Protein AF-A0A358EDS1-F1 (afdb_monomer_lite)

Structure (mmCIF, N/CA/C/O backbone):
data_AF-A0A358EDS1-F1
#
_entry.id   AF-A0A358EDS1-F1
#
loop_
_atom_site.group_PDB
_atom_site.id
_atom_site.type_symbol
_atom_site.label_atom_id
_atom_site.label_alt_id
_atom_site.label_comp_id
_atom_site.label_asym_id
_atom_site.label_entity_id
_atom_site.label_seq_id
_atom_site.pdbx_PDB_ins_code
_atom_site.Cartn_x
_atom_site.Cartn_y
_atom_site.Cartn_z
_atom_site.occupancy
_atom_site.B_iso_or_equiv
_atom_site.auth_seq_id
_atom_site.auth_comp_id
_atom_site.auth_asym_id
_atom_site.auth_atom_id
_atom_site.pdbx_PDB_model_num
ATOM 1 N N . MET A 1 1 ? 3.650 -27.105 -32.150 1.00 52.62 1 MET A N 1
ATOM 2 C CA . MET A 1 1 ? 4.522 -27.141 -30.958 1.00 52.62 1 MET A CA 1
ATOM 3 C C . MET A 1 1 ? 3.977 -26.145 -29.954 1.00 52.62 1 MET A C 1
ATOM 5 O O . MET A 1 1 ? 3.828 -24.983 -30.309 1.00 52.62 1 MET A O 1
ATOM 9 N N . ASP A 1 2 ? 3.597 -26.604 -28.764 1.00 76.75 2 ASP A N 1
ATOM 10 C CA . ASP A 1 2 ? 3.087 -25.738 -27.698 1.00 76.75 2 ASP A CA 1
ATOM 11 C C . ASP A 1 2 ? 4.274 -25.042 -27.008 1.00 76.75 2 ASP A C 1
ATOM 13 O O . ASP A 1 2 ? 5.268 -25.689 -26.660 1.00 76.75 2 ASP A O 1
ATOM 17 N N . ARG A 1 3 ? 4.181 -23.717 -26.837 1.00 82.25 3 ARG A N 1
ATOM 18 C CA . ARG A 1 3 ? 5.199 -22.873 -26.183 1.00 82.25 3 ARG A CA 1
ATOM 19 C C . ARG A 1 3 ? 5.546 -23.434 -24.801 1.00 82.25 3 ARG A C 1
ATOM 21 O O . ARG A 1 3 ? 6.702 -23.429 -24.388 1.00 82.25 3 ARG A O 1
ATOM 28 N N . ARG A 1 4 ? 4.541 -24.000 -24.128 1.00 75.38 4 ARG A N 1
ATOM 29 C CA . ARG A 1 4 ? 4.660 -24.626 -22.811 1.00 75.38 4 ARG A CA 1
ATOM 30 C C . ARG A 1 4 ? 5.465 -25.922 -22.849 1.00 75.38 4 ARG A C 1
ATOM 32 O O . ARG A 1 4 ? 6.247 -26.182 -21.938 1.00 75.38 4 ARG A O 1
ATOM 39 N N . THR A 1 5 ? 5.308 -26.719 -23.906 1.00 74.31 5 THR A N 1
ATOM 40 C CA . THR A 1 5 ? 6.085 -27.948 -24.097 1.00 74.31 5 THR A CA 1
ATOM 41 C C . THR A 1 5 ? 7.546 -27.612 -24.335 1.00 74.31 5 THR A C 1
ATOM 43 O O . THR A 1 5 ? 8.383 -28.186 -23.657 1.00 74.31 5 THR A O 1
ATOM 46 N N . ALA A 1 6 ? 7.847 -26.639 -25.202 1.00 75.19 6 ALA A N 1
ATOM 47 C CA . ALA A 1 6 ? 9.223 -26.236 -25.499 1.00 75.19 6 ALA A CA 1
ATOM 48 C C . ALA A 1 6 ? 9.983 -25.750 -24.250 1.00 75.19 6 ALA A C 1
ATOM 50 O O . ALA A 1 6 ? 11.111 -26.179 -24.014 1.00 75.19 6 ALA A O 1
ATOM 51 N N . ILE A 1 7 ? 9.341 -24.926 -23.412 1.00 77.75 7 ILE A N 1
ATOM 52 C CA . ILE A 1 7 ? 9.923 -24.469 -22.139 1.00 77.75 7 ILE A CA 1
ATOM 53 C C . ILE A 1 7 ? 10.161 -25.654 -21.191 1.00 77.75 7 ILE A C 1
ATOM 55 O O . ILE A 1 7 ? 11.208 -25.738 -20.551 1.00 77.75 7 ILE A O 1
ATOM 59 N N . ARG A 1 8 ? 9.228 -26.613 -21.131 1.00 67.94 8 ARG A N 1
ATOM 60 C CA . ARG A 1 8 ? 9.357 -27.788 -20.259 1.00 67.94 8 ARG A CA 1
ATOM 61 C C . ARG A 1 8 ? 10.482 -28.727 -20.700 1.00 67.94 8 ARG A C 1
ATOM 63 O O . ARG A 1 8 ? 11.193 -29.237 -19.837 1.00 67.94 8 ARG A O 1
ATOM 70 N N . THR A 1 9 ? 10.676 -28.935 -22.004 1.00 71.00 9 THR A N 1
ATOM 71 C CA . THR A 1 9 ? 11.784 -29.762 -22.509 1.00 71.00 9 THR A CA 1
ATOM 72 C C . THR A 1 9 ? 13.136 -29.112 -22.240 1.00 71.00 9 THR A C 1
ATOM 74 O O . THR A 1 9 ? 14.068 -29.806 -21.838 1.00 71.00 9 THR A O 1
ATOM 77 N N . LEU A 1 10 ? 13.239 -27.787 -22.389 1.00 69.19 10 LEU A N 1
ATOM 78 C CA . LEU A 1 10 ? 14.470 -27.061 -22.070 1.00 69.19 10 LEU A CA 1
ATOM 79 C C . LEU A 1 10 ? 14.808 -27.173 -20.574 1.00 69.19 10 LEU A C 1
ATOM 81 O O . LEU A 1 10 ? 15.941 -27.476 -20.219 1.00 69.19 10 LEU A O 1
ATOM 85 N N . ALA A 1 11 ? 13.803 -27.028 -19.704 1.00 62.72 11 ALA A N 1
ATOM 86 C CA . ALA A 1 11 ? 13.970 -27.164 -18.258 1.00 62.72 11 ALA A CA 1
ATOM 87 C C . ALA A 1 11 ? 14.392 -28.582 -17.828 1.00 62.72 11 ALA A C 1
ATOM 89 O O . ALA A 1 11 ? 15.158 -28.734 -16.880 1.00 62.72 11 ALA A O 1
ATOM 90 N N . SER A 1 12 ? 13.930 -29.629 -18.524 1.00 60.38 12 SER A N 1
ATOM 91 C CA . SER A 1 12 ? 14.289 -31.016 -18.189 1.00 60.38 12 SER A CA 1
ATOM 92 C C . SER A 1 12 ? 15.745 -31.389 -18.493 1.00 60.38 12 SER A C 1
ATOM 94 O O . SER A 1 12 ? 16.268 -32.308 -17.870 1.00 60.38 12 SER A O 1
ATOM 96 N N . VAL A 1 13 ? 16.422 -30.670 -19.395 1.00 59.78 13 VAL A N 1
ATOM 97 C CA . VAL A 1 13 ? 17.838 -30.921 -19.725 1.00 59.78 13 VAL A CA 1
ATOM 98 C C . VAL A 1 13 ? 18.780 -30.389 -18.630 1.00 59.78 13 VAL A C 1
ATOM 100 O O . VAL A 1 13 ? 19.880 -30.908 -18.459 1.00 59.78 13 VAL A O 1
ATOM 103 N N . SER A 1 14 ? 18.330 -29.434 -17.811 1.00 56.78 14 SER A N 1
ATOM 104 C CA . SER A 1 14 ? 19.138 -28.778 -16.770 1.00 56.78 14 SER A CA 1
ATOM 105 C C . SER A 1 14 ? 19.243 -29.546 -15.441 1.00 56.78 14 SER A C 1
ATOM 107 O O . SER A 1 14 ? 19.998 -29.139 -14.564 1.00 56.78 14 SER A O 1
ATOM 109 N N . VAL A 1 15 ? 18.493 -30.639 -15.257 1.00 54.72 15 VAL A N 1
ATOM 110 C CA . VAL A 1 15 ? 18.407 -31.379 -13.973 1.00 54.72 15 VAL A CA 1
ATOM 111 C C . VAL A 1 15 ? 19.467 -32.493 -13.853 1.00 54.72 15 VAL A C 1
ATOM 113 O O . VAL A 1 15 ? 19.623 -33.104 -12.800 1.00 54.72 15 VAL A O 1
ATOM 116 N N . LEU A 1 16 ? 20.262 -32.744 -14.899 1.00 50.81 16 LEU A N 1
ATOM 117 C CA . LEU A 1 16 ? 21.252 -33.830 -14.914 1.00 50.81 16 LEU A CA 1
ATOM 118 C C . LEU A 1 16 ? 22.451 -33.735 -13.933 1.00 50.81 16 LEU A C 1
ATOM 120 O O . LEU A 1 16 ? 23.018 -34.795 -13.676 1.00 50.81 16 LEU A O 1
ATOM 124 N N . PRO A 1 17 ? 22.850 -32.595 -13.320 1.00 53.78 17 PRO A N 1
ATOM 125 C CA . PRO A 1 17 ? 23.968 -32.596 -12.371 1.00 53.78 17 PRO A CA 1
ATOM 126 C C . PRO A 1 17 ? 23.567 -32.903 -10.913 1.00 53.78 17 PRO A C 1
ATOM 128 O O . PRO A 1 17 ? 24.409 -32.824 -10.025 1.00 53.78 17 PRO A O 1
ATOM 131 N N . VAL A 1 18 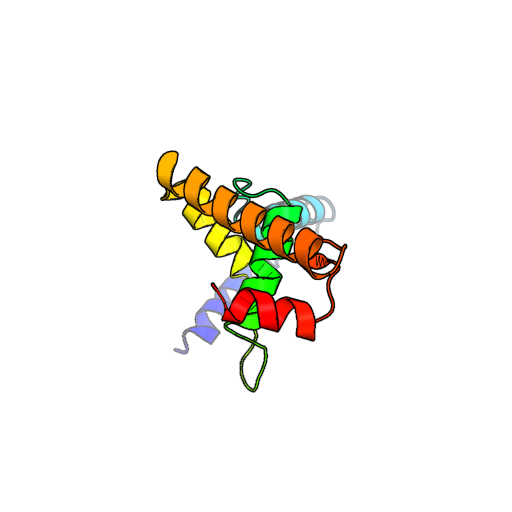? 22.311 -33.286 -10.637 1.00 53.38 18 VAL A N 1
ATOM 132 C CA . VAL A 1 18 ? 21.776 -33.515 -9.270 1.00 53.38 18 VAL A CA 1
ATOM 133 C C . VAL A 1 18 ? 22.411 -34.709 -8.524 1.00 53.38 18 VAL A C 1
ATOM 135 O O . VAL A 1 18 ? 22.122 -34.923 -7.350 1.00 53.38 18 VAL A O 1
ATOM 138 N N . LEU A 1 19 ? 23.303 -35.481 -9.152 1.00 57.41 19 LEU A N 1
ATOM 139 C CA . LEU A 1 19 ? 23.942 -36.640 -8.515 1.00 57.41 19 LEU A CA 1
ATOM 140 C C . LEU A 1 19 ? 25.280 -36.335 -7.822 1.00 57.41 19 LEU A C 1
ATOM 142 O O . LEU A 1 19 ? 25.764 -37.201 -7.096 1.00 57.41 19 LEU A O 1
ATOM 146 N N . ASP A 1 20 ? 25.838 -35.129 -7.975 1.00 62.41 20 ASP A N 1
ATOM 147 C CA . ASP A 1 20 ? 27.050 -34.720 -7.255 1.00 62.41 20 ASP A CA 1
ATOM 148 C C . ASP A 1 20 ? 26.715 -33.777 -6.083 1.00 62.41 20 ASP A C 1
ATOM 150 O O . ASP A 1 20 ? 26.262 -32.648 -6.311 1.00 62.41 20 ASP A O 1
ATOM 154 N N . PRO A 1 21 ? 26.959 -34.181 -4.820 1.00 62.25 21 PRO A N 1
ATOM 155 C CA . PRO A 1 21 ? 26.680 -33.345 -3.652 1.00 62.25 21 PRO A CA 1
ATOM 156 C C . PRO A 1 21 ? 27.484 -32.033 -3.632 1.00 62.25 21 PRO A C 1
ATOM 158 O O . PRO A 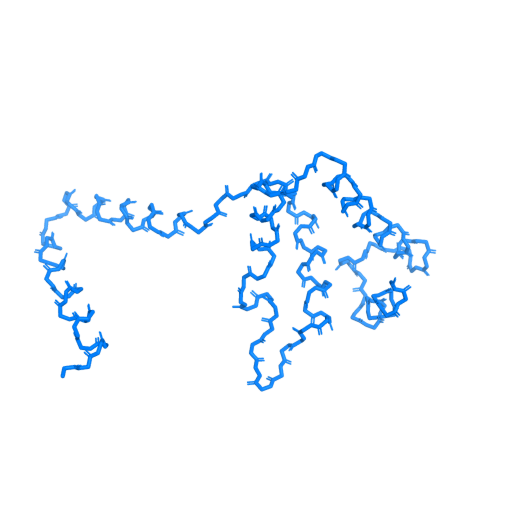1 21 ? 27.028 -31.063 -3.033 1.00 62.25 21 PRO A O 1
ATOM 161 N N . GLU A 1 22 ? 28.621 -31.963 -4.333 1.00 64.38 22 GLU A N 1
ATOM 162 C CA . GLU A 1 22 ? 29.404 -30.727 -4.501 1.00 64.38 22 GLU A CA 1
ATOM 163 C C . GLU A 1 22 ? 28.752 -29.721 -5.464 1.00 64.38 22 GLU A C 1
ATOM 165 O O . GLU A 1 22 ? 28.942 -28.519 -5.318 1.00 64.38 22 GLU A O 1
ATOM 170 N N . ARG A 1 23 ? 27.944 -30.185 -6.428 1.00 60.81 23 ARG A N 1
ATOM 171 C CA . ARG A 1 23 ? 27.223 -29.309 -7.374 1.00 60.81 23 ARG A CA 1
ATOM 172 C C . ARG A 1 23 ? 25.817 -28.962 -6.900 1.00 60.81 23 ARG A C 1
ATOM 174 O O . ARG A 1 23 ? 25.196 -28.035 -7.416 1.00 60.81 23 ARG A O 1
ATOM 181 N N . ALA A 1 24 ? 25.306 -29.693 -5.911 1.00 65.06 24 ALA A N 1
ATOM 182 C CA . ALA A 1 24 ? 24.033 -29.394 -5.271 1.00 65.06 24 ALA A CA 1
ATOM 183 C C . ALA A 1 24 ? 24.068 -28.032 -4.561 1.00 65.06 24 ALA A C 1
ATOM 185 O O . ALA A 1 24 ? 23.092 -27.290 -4.638 1.00 65.06 24 ALA A O 1
ATOM 186 N N . THR A 1 25 ? 25.188 -27.670 -3.927 1.00 64.50 25 THR A N 1
ATOM 187 C CA . THR A 1 25 ? 25.378 -26.341 -3.324 1.00 64.50 25 THR A CA 1
ATOM 188 C C . THR A 1 25 ? 25.440 -25.249 -4.388 1.00 64.50 25 THR A C 1
ATOM 190 O O . THR A 1 25 ? 24.721 -24.266 -4.257 1.00 64.50 25 THR A O 1
ATOM 193 N N . GLU A 1 26 ? 26.172 -25.457 -5.490 1.00 65.62 26 GLU A N 1
ATOM 194 C CA . GLU A 1 26 ? 26.208 -24.524 -6.632 1.00 65.62 26 GLU A CA 1
ATOM 195 C C . GLU A 1 26 ? 24.810 -24.290 -7.223 1.00 65.62 26 GLU A C 1
ATOM 197 O O . GLU A 1 26 ? 24.443 -23.163 -7.548 1.00 65.62 26 GLU A O 1
ATOM 202 N N . LEU A 1 27 ? 23.998 -25.345 -7.343 1.00 65.06 27 LEU A N 1
ATOM 203 C CA . LEU A 1 27 ? 22.631 -25.246 -7.850 1.00 65.06 27 LEU A CA 1
ATOM 204 C C . LEU A 1 27 ? 21.694 -24.556 -6.851 1.00 65.06 27 LEU A C 1
ATOM 206 O O . LEU A 1 27 ? 20.793 -23.827 -7.259 1.00 65.06 27 LEU A O 1
ATOM 210 N N . LEU A 1 28 ? 21.879 -24.786 -5.550 1.00 64.00 28 LEU A N 1
ATOM 211 C CA . LEU A 1 28 ? 21.129 -24.093 -4.504 1.00 64.00 28 LEU A CA 1
ATOM 212 C C . LEU A 1 28 ? 21.505 -22.614 -4.440 1.00 64.00 28 LEU A C 1
ATOM 214 O O . LEU A 1 28 ? 20.602 -21.797 -4.299 1.00 64.00 28 LEU A O 1
ATOM 218 N N . ASP A 1 29 ? 22.776 -22.265 -4.623 1.00 64.75 29 ASP A N 1
ATOM 219 C CA . ASP A 1 29 ? 23.239 -20.882 -4.719 1.00 64.75 29 ASP A CA 1
ATOM 220 C C . ASP A 1 29 ? 22.758 -20.225 -6.013 1.00 64.75 29 ASP A C 1
ATOM 222 O O . ASP A 1 29 ? 22.255 -19.110 -5.972 1.00 64.75 29 ASP A O 1
ATOM 226 N N . ALA A 1 30 ? 22.781 -20.923 -7.149 1.00 63.53 30 ALA A N 1
ATOM 227 C CA . ALA A 1 30 ? 22.214 -20.421 -8.400 1.00 63.53 30 ALA A CA 1
ATOM 228 C C . ALA A 1 30 ? 20.690 -20.257 -8.310 1.00 63.53 30 ALA A C 1
ATOM 230 O O . ALA A 1 30 ? 20.148 -19.251 -8.756 1.00 63.53 30 ALA A O 1
ATOM 231 N N . ARG A 1 31 ? 19.978 -21.202 -7.681 1.00 58.62 31 ARG A N 1
ATOM 232 C CA . ARG A 1 31 ? 18.550 -21.060 -7.365 1.00 58.62 31 ARG A CA 1
ATOM 233 C C . ARG A 1 31 ? 18.331 -19.897 -6.413 1.00 58.62 31 ARG A C 1
ATOM 235 O O . ARG A 1 31 ? 17.364 -19.173 -6.589 1.00 58.62 31 ARG A O 1
ATOM 242 N N . ARG A 1 32 ? 19.204 -19.706 -5.425 1.00 55.12 32 ARG A N 1
ATOM 243 C CA . ARG A 1 32 ? 19.150 -18.566 -4.516 1.00 55.12 32 ARG A CA 1
ATOM 244 C C . ARG A 1 32 ? 19.383 -17.274 -5.275 1.00 55.12 32 ARG A C 1
ATOM 246 O O . ARG A 1 32 ? 18.649 -16.359 -5.002 1.00 55.12 32 ARG A O 1
ATOM 253 N N . VAL A 1 33 ? 20.281 -17.205 -6.253 1.00 55.59 33 VAL A N 1
ATOM 254 C CA . VAL A 1 33 ? 20.458 -16.031 -7.123 1.00 55.59 33 VAL A CA 1
ATOM 255 C C . VAL A 1 33 ? 19.219 -15.804 -7.991 1.00 55.59 33 VAL A C 1
ATOM 257 O O . VAL A 1 33 ? 18.693 -14.708 -7.997 1.00 55.59 33 VAL A O 1
ATOM 260 N N . ILE A 1 34 ? 18.671 -16.835 -8.639 1.00 54.44 34 ILE A N 1
ATOM 261 C CA . ILE A 1 34 ? 17.469 -16.717 -9.490 1.00 54.44 34 ILE A CA 1
ATOM 262 C C . ILE A 1 34 ? 16.213 -16.356 -8.675 1.00 54.44 34 ILE A C 1
ATOM 264 O O . ILE A 1 34 ? 15.313 -15.695 -9.181 1.00 54.44 34 ILE A O 1
ATOM 268 N N . VAL A 1 35 ? 16.122 -16.810 -7.421 1.00 52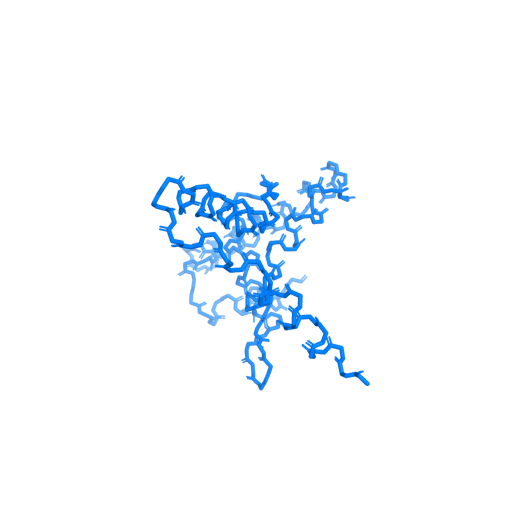.97 35 VAL A N 1
ATOM 269 C CA . VAL A 1 35 ? 14.997 -16.524 -6.514 1.00 52.97 35 VAL A CA 1
ATOM 270 C C . VAL A 1 35 ? 15.221 -15.234 -5.712 1.00 52.97 35 VAL A C 1
ATOM 272 O O . VAL A 1 35 ? 14.247 -14.569 -5.378 1.00 52.97 35 VAL A O 1
ATOM 275 N N . ALA A 1 36 ? 16.470 -14.876 -5.403 1.00 49.81 36 ALA A N 1
ATOM 276 C CA . ALA A 1 36 ? 16.839 -13.630 -4.726 1.00 49.81 36 ALA A CA 1
ATOM 277 C C . ALA A 1 36 ? 16.873 -12.444 -5.688 1.00 49.81 36 ALA A C 1
ATOM 279 O O . ALA A 1 36 ? 16.684 -11.323 -5.239 1.00 49.81 36 ALA A O 1
ATOM 280 N N . ASP A 1 37 ? 17.007 -12.680 -6.994 1.00 48.47 37 ASP A N 1
ATOM 281 C CA . ASP A 1 37 ? 16.799 -11.671 -8.035 1.00 48.47 37 ASP A CA 1
ATOM 282 C C . ASP A 1 37 ? 15.303 -11.481 -8.352 1.00 48.47 37 ASP A C 1
ATOM 284 O O . ASP A 1 37 ? 14.874 -11.263 -9.484 1.00 48.47 37 ASP A O 1
ATOM 288 N N . LYS A 1 38 ? 14.465 -11.564 -7.314 1.00 50.38 38 LYS A N 1
ATOM 289 C CA . LYS A 1 38 ? 13.176 -10.881 -7.295 1.00 50.38 38 LYS A CA 1
ATOM 290 C C . LYS A 1 38 ? 13.465 -9.423 -6.931 1.00 50.38 38 LYS A C 1
ATOM 292 O O . LYS A 1 38 ? 13.328 -9.057 -5.775 1.00 50.38 38 LYS A O 1
ATOM 297 N N . HIS A 1 39 ? 13.933 -8.651 -7.915 1.00 52.66 39 HIS A N 1
ATOM 298 C CA . HIS A 1 39 ? 14.027 -7.185 -7.912 1.00 52.66 39 HIS A CA 1
ATOM 299 C C . HIS A 1 39 ? 14.302 -6.574 -6.533 1.00 52.66 39 HIS A C 1
ATOM 301 O O . HIS A 1 39 ? 13.414 -5.979 -5.927 1.00 52.66 39 HIS A O 1
ATOM 307 N N . ALA A 1 40 ? 15.534 -6.714 -6.041 1.00 56.28 40 ALA A N 1
ATOM 308 C CA . ALA A 1 40 ? 15.980 -6.018 -4.840 1.00 56.28 40 ALA A CA 1
ATOM 309 C C . ALA A 1 40 ? 16.178 -4.519 -5.138 1.00 56.28 40 ALA A C 1
ATOM 311 O O . ALA A 1 40 ? 17.294 -4.008 -5.081 1.00 56.28 40 ALA A O 1
ATOM 312 N N . SER A 1 41 ? 15.099 -3.821 -5.496 1.00 59.75 41 SER A N 1
ATOM 313 C CA . SER A 1 41 ? 15.020 -2.404 -5.181 1.00 59.75 41 SER A CA 1
ATOM 314 C C . SER A 1 41 ? 14.939 -2.279 -3.653 1.00 59.75 41 SER A C 1
ATOM 316 O O . SER A 1 41 ? 14.577 -3.214 -2.935 1.00 59.75 41 SER A O 1
ATOM 318 N N . THR A 1 42 ? 15.471 -1.191 -3.120 1.00 71.81 42 THR A N 1
ATOM 319 C CA . THR A 1 42 ? 15.464 -0.890 -1.678 1.00 71.81 42 THR A CA 1
ATOM 320 C C . THR A 1 42 ? 15.193 0.603 -1.503 1.00 71.81 42 THR A C 1
ATOM 322 O O . THR A 1 42 ? 15.768 1.253 -0.630 1.00 71.81 42 THR A O 1
ATOM 325 N N . SER A 1 43 ? 14.398 1.184 -2.410 1.00 88.50 43 SER A N 1
ATOM 326 C CA . SER A 1 43 ? 14.102 2.620 -2.401 1.00 88.50 43 SER A CA 1
ATOM 327 C C . SER A 1 43 ? 13.122 2.967 -1.280 1.00 88.50 43 SER A C 1
ATOM 329 O O . SER A 1 43 ? 13.251 4.010 -0.628 1.00 88.50 43 SER A O 1
ATOM 331 N N . LEU A 1 44 ? 12.175 2.064 -1.031 1.00 93.19 44 LEU A N 1
ATOM 332 C CA . LEU A 1 44 ? 11.232 2.091 0.071 1.00 93.19 44 LEU A CA 1
ATOM 333 C C . LEU A 1 44 ? 11.733 1.236 1.237 1.00 93.19 44 LEU A C 1
ATOM 335 O O . LEU A 1 44 ? 12.263 0.135 1.081 1.00 93.19 44 LEU A O 1
ATOM 339 N N . SER A 1 45 ? 11.532 1.749 2.444 1.00 93.88 45 SER A N 1
ATOM 340 C CA . SER A 1 45 ? 11.713 0.992 3.678 1.00 93.88 45 SER A CA 1
ATOM 341 C C . SER A 1 45 ? 10.590 -0.036 3.868 1.00 93.88 45 SER A C 1
ATOM 343 O O . SER A 1 45 ? 9.505 0.094 3.305 1.00 93.88 45 SER A O 1
ATOM 345 N N . GLN A 1 46 ? 10.816 -1.051 4.711 1.00 93.50 46 GLN A N 1
ATOM 346 C CA . GLN A 1 46 ? 9.783 -2.055 5.001 1.00 93.50 46 GLN A CA 1
ATOM 347 C C . GLN A 1 46 ? 8.464 -1.440 5.517 1.00 93.50 46 GLN A C 1
ATOM 349 O O . GLN A 1 46 ? 7.420 -1.817 4.996 1.00 93.50 46 GLN A O 1
ATOM 354 N N . PRO A 1 47 ? 8.464 -0.461 6.449 1.00 94.50 47 PRO A N 1
ATOM 355 C CA . PRO A 1 47 ? 7.217 0.178 6.874 1.00 94.50 47 PRO A CA 1
ATOM 356 C C . PRO A 1 47 ? 6.482 0.907 5.740 1.00 94.50 47 PRO A C 1
ATOM 358 O O . PRO A 1 47 ? 5.256 0.891 5.690 1.00 94.50 47 PRO A O 1
ATOM 361 N N . GLU A 1 48 ? 7.212 1.530 4.811 1.00 96.00 48 GLU A N 1
ATOM 362 C CA . GLU A 1 48 ? 6.612 2.176 3.638 1.00 96.00 48 GLU A CA 1
ATOM 363 C C . GLU A 1 48 ? 6.009 1.138 2.683 1.00 96.00 48 GLU A C 1
ATOM 365 O O . GLU A 1 48 ? 4.894 1.333 2.201 1.00 96.00 48 GLU A O 1
ATOM 370 N N . LEU A 1 49 ? 6.695 0.012 2.460 1.00 96.00 49 LEU A N 1
ATOM 371 C CA . LEU A 1 49 ? 6.173 -1.112 1.677 1.00 96.00 49 LEU A CA 1
ATOM 372 C C . LEU A 1 49 ? 4.902 -1.707 2.292 1.00 96.00 49 LEU A C 1
ATOM 374 O O . LEU A 1 49 ? 3.981 -2.052 1.553 1.00 96.00 49 LEU A O 1
ATOM 378 N N . ASP A 1 50 ? 4.824 -1.790 3.621 1.00 96.12 50 ASP A N 1
ATOM 379 C CA . ASP A 1 50 ? 3.642 -2.292 4.326 1.00 96.12 50 ASP A CA 1
ATOM 380 C C . ASP A 1 50 ? 2.432 -1.361 4.115 1.00 96.12 50 ASP A C 1
ATOM 382 O O . ASP A 1 50 ? 1.325 -1.830 3.833 1.00 96.12 50 ASP A O 1
ATOM 386 N N . ILE A 1 51 ? 2.642 -0.037 4.174 1.00 97.50 51 ILE A N 1
ATOM 387 C CA . ILE A 1 51 ? 1.605 0.956 3.847 1.00 97.50 51 ILE A CA 1
ATOM 388 C C . ILE A 1 51 ? 1.183 0.816 2.381 1.00 97.50 51 ILE A C 1
ATOM 390 O O . ILE A 1 51 ? -0.011 0.730 2.094 1.00 97.50 51 ILE A O 1
ATOM 394 N N . VAL A 1 52 ? 2.144 0.758 1.454 1.00 97.38 52 VAL A N 1
ATOM 395 C CA . VAL A 1 52 ? 1.877 0.611 0.015 1.00 97.38 52 VAL A CA 1
ATOM 396 C C . VAL A 1 52 ? 1.079 -0.660 -0.272 1.00 97.38 52 VAL A C 1
ATOM 398 O O . VAL A 1 52 ? 0.120 -0.602 -1.037 1.00 97.38 52 VAL A O 1
ATOM 401 N N . GLY A 1 53 ? 1.425 -1.787 0.355 1.00 96.94 53 GLY A N 1
ATOM 402 C CA . GLY A 1 53 ? 0.706 -3.053 0.210 1.00 96.94 53 GLY A CA 1
ATOM 403 C C . GLY A 1 53 ? -0.749 -2.960 0.655 1.00 96.94 53 GLY A C 1
ATOM 404 O O . GLY A 1 53 ? -1.644 -3.328 -0.104 1.00 96.94 53 GLY A O 1
ATOM 405 N N . LEU A 1 54 ? -1.001 -2.392 1.837 1.00 97.62 54 LEU A N 1
ATOM 406 C CA . LEU A 1 54 ? -2.363 -2.204 2.339 1.00 97.62 54 LEU A CA 1
ATOM 407 C C . LEU A 1 54 ? -3.181 -1.264 1.452 1.00 97.62 54 LEU A C 1
ATOM 409 O O . LEU A 1 54 ? -4.313 -1.588 1.101 1.00 97.62 54 LEU A O 1
ATOM 413 N N . VAL A 1 55 ? -2.613 -0.129 1.039 1.00 97.69 55 VAL A N 1
ATOM 414 C CA . VAL A 1 55 ? -3.289 0.803 0.123 1.00 97.69 55 VAL A CA 1
ATOM 415 C C . VAL A 1 55 ? -3.588 0.121 -1.214 1.00 97.69 55 VAL A C 1
ATOM 417 O O . VAL A 1 55 ? -4.705 0.217 -1.722 1.00 97.69 55 VAL A O 1
ATOM 420 N N . ALA A 1 56 ? -2.621 -0.606 -1.773 1.00 97.12 56 ALA A N 1
ATOM 421 C CA . ALA A 1 56 ? -2.780 -1.298 -3.044 1.00 97.12 56 ALA A CA 1
ATOM 422 C C . ALA A 1 56 ? -3.854 -2.394 -2.972 1.00 97.12 56 ALA A C 1
ATOM 424 O O . ALA A 1 56 ? -4.672 -2.489 -3.884 1.00 97.12 56 ALA A O 1
ATOM 425 N N . ASP A 1 57 ? -3.906 -3.173 -1.890 1.00 97.00 57 ASP A N 1
ATOM 426 C CA . ASP A 1 57 ? -4.951 -4.179 -1.673 1.00 97.00 57 ASP A CA 1
ATOM 427 C C . ASP A 1 57 ? -6.321 -3.557 -1.367 1.00 97.00 57 ASP A C 1
ATOM 429 O O . ASP A 1 57 ? -7.343 -4.154 -1.691 1.00 97.00 57 ASP A O 1
ATOM 433 N N . ILE A 1 58 ? -6.389 -2.351 -0.797 1.00 96.56 58 ILE A N 1
ATOM 434 C CA . ILE A 1 58 ? -7.658 -1.624 -0.648 1.00 96.56 58 ILE A CA 1
ATOM 435 C C . ILE A 1 58 ? -8.198 -1.183 -2.014 1.00 96.56 58 ILE A C 1
ATOM 437 O O . ILE A 1 58 ? -9.401 -1.285 -2.262 1.00 96.56 58 ILE A O 1
ATOM 441 N N . ILE A 1 59 ? -7.323 -0.710 -2.905 1.00 94.75 59 ILE A N 1
ATOM 442 C CA . ILE A 1 59 ? -7.695 -0.272 -4.259 1.00 94.75 59 ILE A CA 1
ATOM 443 C C . ILE A 1 59 ? -8.015 -1.479 -5.156 1.00 94.75 59 ILE A C 1
ATOM 445 O O . ILE A 1 59 ? -8.988 -1.455 -5.912 1.00 94.75 59 ILE A O 1
ATOM 449 N N . LEU A 1 60 ? -7.205 -2.537 -5.077 1.00 94.81 60 LEU A N 1
ATOM 450 C CA . LEU A 1 60 ? -7.329 -3.778 -5.844 1.00 94.81 60 LEU A CA 1
ATOM 451 C C . LEU A 1 60 ? -7.401 -4.985 -4.893 1.00 94.81 60 LEU A C 1
ATOM 453 O O . LEU A 1 60 ? -6.430 -5.740 -4.758 1.00 94.81 60 LEU A O 1
ATOM 457 N N . PRO A 1 61 ? -8.559 -5.190 -4.242 1.00 95.88 61 PRO A N 1
ATOM 458 C CA . PRO A 1 61 ? -8.732 -6.270 -3.287 1.00 95.88 61 PRO A CA 1
ATOM 459 C C . PRO A 1 61 ? -8.783 -7.627 -3.970 1.00 95.88 61 PRO A C 1
ATOM 461 O O . PRO A 1 61 ? -9.138 -7.763 -5.147 1.00 95.88 61 PRO A O 1
ATOM 464 N N . ARG A 1 62 ? -8.506 -8.670 -3.184 1.00 95.25 62 ARG A N 1
ATOM 465 C CA . ARG A 1 62 ? -8.760 -10.038 -3.627 1.00 95.25 62 ARG A CA 1
ATOM 466 C C . ARG A 1 62 ? -10.263 -10.239 -3.818 1.00 95.25 62 ARG A C 1
ATOM 468 O O . ARG A 1 62 ? -11.047 -10.057 -2.890 1.00 95.25 62 ARG A O 1
ATOM 475 N N . THR A 1 63 ? -10.646 -10.671 -5.012 1.00 93.44 63 THR A N 1
ATOM 476 C CA . THR A 1 63 ? -12.021 -11.057 -5.357 1.00 93.44 63 THR A CA 1
ATOM 477 C C . THR A 1 63 ? -11.979 -12.415 -6.066 1.00 93.44 63 THR A C 1
ATOM 479 O O . THR A 1 63 ? -11.343 -13.342 -5.562 1.00 93.44 63 THR A O 1
ATOM 482 N N . ASP A 1 64 ? -12.587 -12.540 -7.248 1.00 96.19 64 ASP A N 1
ATOM 483 C CA . ASP A 1 64 ? -12.365 -13.673 -8.152 1.00 96.19 64 ASP A CA 1
ATOM 484 C C . ASP A 1 64 ? -10.978 -13.606 -8.825 1.00 96.19 64 ASP A C 1
ATOM 486 O O . ASP A 1 64 ? -10.497 -14.596 -9.381 1.00 96.19 64 ASP A O 1
ATOM 490 N N . SER A 1 65 ? -10.317 -12.444 -8.763 1.00 93.88 65 SER A N 1
ATOM 491 C CA . SER A 1 65 ? -8.913 -12.247 -9.130 1.00 93.88 65 SER A CA 1
ATOM 492 C C . SER A 1 65 ? -8.012 -12.104 -7.890 1.00 93.88 65 SER A C 1
ATOM 494 O O . SER A 1 65 ? -8.495 -11.693 -6.829 1.00 93.88 65 SER A O 1
ATOM 496 N N . PRO A 1 66 ? -6.701 -12.400 -8.011 1.00 95.50 66 PRO A N 1
ATOM 497 C CA . PRO A 1 66 ? -5.714 -12.085 -6.973 1.00 95.50 66 PRO A CA 1
ATOM 498 C C . PRO A 1 66 ? -5.696 -10.589 -6.618 1.00 95.50 66 PRO A C 1
ATOM 500 O O . PRO A 1 66 ? -6.091 -9.763 -7.445 1.00 95.50 66 PRO A O 1
ATOM 503 N N . SER A 1 67 ? -5.236 -10.256 -5.409 1.00 95.31 67 SER A N 1
ATOM 504 C CA . SER A 1 67 ? -5.054 -8.866 -4.967 1.00 95.31 67 SER A CA 1
ATOM 505 C C . SER A 1 67 ? -3.785 -8.226 -5.539 1.00 95.31 67 SER A C 1
ATOM 507 O O . SER A 1 67 ? -2.993 -8.883 -6.220 1.00 95.31 67 SER A O 1
ATOM 509 N N . ALA A 1 68 ? -3.559 -6.944 -5.245 1.00 96.12 68 ALA A N 1
ATOM 510 C CA . ALA A 1 68 ? -2.329 -6.257 -5.626 1.00 96.12 68 ALA A CA 1
ATOM 511 C C . ALA A 1 68 ? -1.080 -6.920 -5.022 1.00 96.12 68 ALA A C 1
ATOM 513 O O . ALA A 1 68 ? -0.106 -7.183 -5.731 1.00 96.12 68 ALA A O 1
ATOM 514 N N . THR A 1 69 ? -1.115 -7.241 -3.729 1.00 94.81 69 THR A N 1
ATOM 515 C CA . THR A 1 69 ? 0.004 -7.891 -3.036 1.00 94.81 69 THR A CA 1
ATOM 516 C C . THR A 1 69 ? 0.266 -9.298 -3.576 1.00 94.81 69 THR A C 1
ATOM 518 O O . THR A 1 69 ? 1.421 -9.694 -3.721 1.00 94.81 69 THR A O 1
ATOM 521 N N . ASP A 1 70 ? -0.773 -10.036 -3.984 1.00 92.75 70 ASP A N 1
ATOM 522 C CA . ASP A 1 70 ? -0.607 -11.348 -4.630 1.00 92.75 70 ASP A CA 1
ATOM 523 C C . ASP A 1 70 ? 0.163 -11.284 -5.955 1.00 92.75 70 ASP A C 1
ATOM 525 O O . ASP A 1 70 ? 0.740 -12.281 -6.399 1.00 92.75 70 ASP A O 1
ATOM 529 N N . LEU A 1 71 ? 0.137 -10.116 -6.598 1.00 93.81 71 LEU A N 1
ATOM 530 C CA . LEU A 1 71 ? 0.802 -9.832 -7.864 1.00 93.81 71 LEU A CA 1
ATOM 531 C C . LEU A 1 71 ? 2.121 -9.068 -7.682 1.00 93.81 71 LEU A C 1
ATOM 533 O O . LEU A 1 71 ? 2.693 -8.626 -8.676 1.00 93.81 71 LEU A O 1
ATOM 537 N N . ASP A 1 72 ? 2.625 -8.952 -6.449 1.00 92.94 72 ASP A N 1
ATOM 538 C CA . ASP A 1 72 ? 3.898 -8.289 -6.128 1.00 92.94 72 ASP A CA 1
ATOM 539 C C . ASP A 1 72 ? 3.913 -6.790 -6.512 1.00 92.94 72 ASP A C 1
ATOM 541 O O . ASP A 1 72 ? 4.957 -6.213 -6.819 1.00 92.94 72 ASP A O 1
ATOM 545 N N . VAL A 1 73 ? 2.743 -6.134 -6.497 1.00 94.69 73 VAL A N 1
ATOM 546 C CA . VAL A 1 73 ? 2.616 -4.699 -6.815 1.00 94.69 73 VAL A CA 1
ATOM 547 C C . VAL A 1 73 ? 3.499 -3.807 -5.927 1.00 94.69 73 VAL A C 1
ATOM 549 O O . VAL A 1 73 ? 4.114 -2.896 -6.481 1.00 94.69 73 VAL A O 1
ATOM 552 N N . PRO A 1 74 ? 3.648 -4.043 -4.606 1.00 94.56 74 PRO A N 1
ATOM 553 C CA . PRO A 1 74 ? 4.551 -3.235 -3.781 1.00 94.56 74 PRO A CA 1
ATO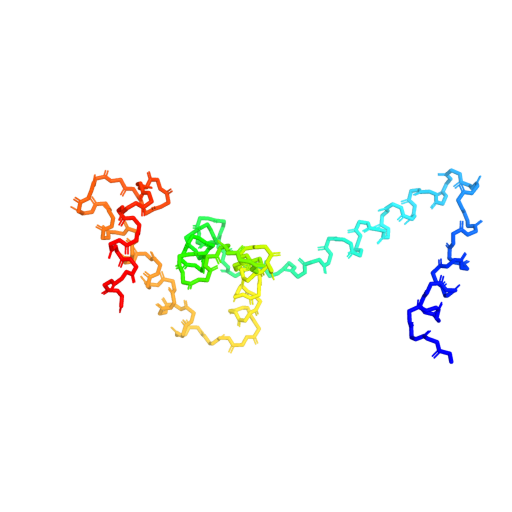M 554 C C . PRO A 1 74 ? 6.007 -3.280 -4.261 1.00 94.56 74 PRO A C 1
ATOM 556 O O . PRO A 1 74 ? 6.648 -2.237 -4.368 1.00 94.56 74 PRO A O 1
ATOM 559 N N . ALA A 1 75 ? 6.504 -4.462 -4.640 1.00 91.44 75 ALA A N 1
ATOM 560 C CA . ALA A 1 75 ? 7.850 -4.618 -5.190 1.00 91.44 75 ALA A CA 1
ATOM 561 C C . ALA A 1 75 ? 7.996 -3.919 -6.552 1.00 91.44 75 ALA A C 1
ATOM 563 O O . ALA A 1 75 ? 9.037 -3.341 -6.861 1.00 91.44 75 ALA A O 1
ATOM 564 N N . PHE A 1 76 ? 6.939 -3.930 -7.369 1.00 93.25 76 PHE A N 1
ATOM 565 C CA . PHE A 1 76 ? 6.925 -3.180 -8.622 1.00 93.25 76 PHE A CA 1
ATOM 566 C C . PHE A 1 76 ? 6.981 -1.663 -8.392 1.00 93.25 76 PHE A C 1
ATOM 568 O O . PHE A 1 76 ? 7.731 -0.978 -9.081 1.00 93.25 76 PHE A O 1
ATOM 575 N N . ILE A 1 77 ? 6.235 -1.133 -7.418 1.00 94.19 77 ILE A N 1
ATOM 576 C CA . ILE A 1 77 ? 6.270 0.295 -7.064 1.00 94.19 77 ILE A CA 1
ATOM 577 C C . ILE A 1 77 ? 7.670 0.699 -6.591 1.00 94.19 77 ILE A C 1
ATOM 579 O O . ILE A 1 77 ? 8.192 1.712 -7.048 1.00 94.19 77 ILE A O 1
ATOM 583 N N . ASP A 1 78 ? 8.304 -0.115 -5.748 1.00 94.06 78 ASP A N 1
ATOM 584 C CA . ASP A 1 78 ? 9.671 0.123 -5.276 1.00 94.06 78 ASP A CA 1
ATOM 585 C C . ASP A 1 78 ? 10.701 0.139 -6.420 1.00 94.06 78 ASP A C 1
ATOM 587 O O . ASP A 1 78 ? 11.613 0.967 -6.436 1.00 94.06 78 ASP A O 1
ATOM 591 N N . LEU A 1 79 ? 10.531 -0.719 -7.433 1.00 92.44 79 LEU A N 1
ATOM 592 C CA . LEU A 1 79 ? 11.353 -0.706 -8.649 1.00 92.44 79 LEU A CA 1
ATOM 593 C C . LEU A 1 79 ? 11.127 0.554 -9.499 1.00 92.44 79 LEU A C 1
ATOM 595 O O . LEU A 1 79 ? 12.076 1.132 -10.026 1.00 92.44 79 LEU A O 1
ATOM 599 N N . ILE A 1 80 ? 9.875 0.993 -9.661 1.00 92.31 80 ILE A N 1
ATOM 600 C CA . ILE A 1 80 ? 9.579 2.245 -10.373 1.00 92.31 80 ILE A CA 1
ATOM 601 C C . ILE A 1 80 ? 10.217 3.427 -9.645 1.00 92.31 80 ILE A C 1
ATOM 603 O O . ILE A 1 80 ? 10.810 4.299 -10.279 1.00 92.31 80 ILE A O 1
ATOM 607 N N . MET A 1 81 ? 10.145 3.433 -8.319 1.00 93.00 81 MET A N 1
ATOM 608 C CA . MET A 1 81 ? 10.727 4.489 -7.511 1.00 93.00 81 MET A CA 1
ATOM 609 C C . MET A 1 81 ? 12.259 4.498 -7.544 1.00 93.00 81 MET A C 1
ATOM 611 O O . MET A 1 81 ? 12.842 5.574 -7.479 1.00 93.00 81 MET A O 1
ATOM 615 N N . SER A 1 82 ? 12.931 3.347 -7.670 1.00 89.81 82 SER A N 1
ATOM 616 C CA . SER A 1 82 ? 14.397 3.322 -7.799 1.00 89.81 82 SER A CA 1
ATOM 617 C C . SER A 1 82 ? 14.900 3.679 -9.193 1.00 89.81 82 SER A C 1
ATOM 619 O O . SER A 1 82 ? 15.923 4.346 -9.310 1.00 89.81 82 SER A O 1
ATOM 621 N N . GLU A 1 83 ? 14.219 3.220 -10.245 1.00 89.56 83 GLU A N 1
ATOM 622 C CA . GLU A 1 83 ? 14.752 3.307 -11.611 1.00 89.56 83 GLU A CA 1
ATOM 623 C C . GLU A 1 83 ? 14.172 4.475 -12.430 1.00 89.56 83 GLU A C 1
ATOM 625 O O . GLU A 1 83 ? 14.778 4.869 -13.427 1.00 89.56 83 GLU A O 1
ATOM 630 N N . TRP A 1 84 ? 13.000 5.015 -12.063 1.00 90.94 84 TRP A N 1
ATOM 631 C CA . TRP A 1 84 ? 12.249 5.952 -12.920 1.00 90.94 84 TRP A CA 1
ATOM 632 C C . TRP A 1 84 ? 11.864 7.275 -12.260 1.00 90.94 84 TRP A C 1
ATOM 634 O O . TRP A 1 84 ? 11.689 8.258 -12.982 1.00 90.94 84 TRP A O 1
ATOM 644 N N . MET A 1 85 ? 11.684 7.319 -10.939 1.00 93.12 85 MET A N 1
ATOM 645 C CA . MET A 1 85 ? 11.315 8.557 -10.248 1.00 93.12 85 MET A CA 1
ATOM 646 C C . MET A 1 85 ? 12.536 9.451 -10.034 1.00 93.12 85 MET A C 1
ATOM 648 O O . MET A 1 85 ? 13.621 8.973 -9.709 1.00 93.12 85 MET A O 1
ATOM 652 N N . ASP A 1 86 ? 12.354 10.762 -10.195 1.00 95.44 86 ASP A N 1
ATOM 653 C CA . ASP A 1 86 ? 13.351 11.727 -9.742 1.00 95.44 86 ASP A CA 1
ATOM 654 C C . ASP A 1 86 ? 13.240 11.968 -8.226 1.00 95.44 86 ASP A C 1
ATOM 656 O O . ASP A 1 86 ? 12.314 11.491 -7.558 1.00 95.44 86 ASP A O 1
ATOM 660 N N . ASP A 1 87 ? 14.205 12.698 -7.663 1.00 93.50 87 ASP A N 1
ATOM 661 C CA . ASP A 1 87 ? 14.255 12.966 -6.222 1.00 93.50 87 ASP A CA 1
ATOM 662 C C . ASP A 1 87 ? 13.003 13.701 -5.723 1.00 93.50 87 ASP A C 1
ATOM 664 O O . ASP A 1 87 ? 12.547 13.462 -4.605 1.00 93.50 87 ASP A O 1
ATOM 668 N N . LYS A 1 88 ? 12.430 14.595 -6.541 1.00 96.12 88 LYS A N 1
ATOM 669 C CA . LYS A 1 88 ? 11.261 15.387 -6.149 1.00 96.12 88 LYS A CA 1
ATOM 670 C C . LYS A 1 88 ? 10.030 14.492 -6.074 1.00 96.12 88 LYS A C 1
ATOM 672 O O . LYS A 1 88 ? 9.319 14.521 -5.076 1.00 96.12 88 LYS A O 1
ATOM 677 N N . ASP A 1 89 ? 9.791 13.697 -7.110 1.00 95.62 89 ASP A N 1
ATOM 678 C CA . ASP A 1 89 ? 8.635 12.806 -7.175 1.00 95.62 89 ASP A CA 1
ATOM 679 C C . ASP A 1 89 ? 8.737 11.678 -6.134 1.00 95.62 89 ASP A C 1
ATOM 681 O O . ASP A 1 89 ? 7.736 11.324 -5.509 1.00 95.62 89 ASP A O 1
ATOM 685 N N . SER A 1 90 ? 9.950 11.184 -5.866 1.00 94.69 90 SER A N 1
ATOM 686 C CA . SER A 1 90 ? 10.210 10.223 -4.786 1.00 94.69 90 SER A CA 1
ATOM 687 C C . SER A 1 90 ? 9.887 10.801 -3.404 1.00 94.69 90 SER A C 1
ATOM 689 O O . SER A 1 90 ? 9.260 10.134 -2.579 1.00 94.69 90 SER A O 1
ATOM 691 N N . GLU A 1 91 ? 10.288 12.047 -3.129 1.00 96.19 91 GLU A N 1
ATOM 692 C CA . GLU A 1 91 ? 9.975 12.705 -1.856 1.00 96.19 91 GLU A CA 1
ATOM 693 C C . GLU A 1 91 ? 8.490 13.047 -1.715 1.00 96.19 91 GLU A C 1
ATOM 695 O O . GLU A 1 91 ? 7.935 12.881 -0.626 1.00 96.19 91 GLU A O 1
ATOM 700 N N . ASP A 1 92 ? 7.829 13.460 -2.799 1.00 96.50 92 ASP A N 1
ATOM 701 C CA . ASP A 1 92 ? 6.382 13.695 -2.815 1.00 96.50 92 ASP A CA 1
ATOM 702 C C . ASP A 1 92 ? 5.613 12.393 -2.524 1.00 96.50 92 ASP A C 1
ATOM 704 O O . ASP A 1 92 ? 4.666 12.390 -1.732 1.00 96.50 92 ASP A O 1
ATOM 708 N N . PHE A 1 93 ? 6.061 11.262 -3.082 1.00 96.06 93 PHE A N 1
ATOM 709 C CA . PHE A 1 93 ? 5.490 9.945 -2.794 1.00 96.06 93 PHE A CA 1
ATOM 710 C C . PHE A 1 93 ? 5.645 9.565 -1.313 1.00 96.06 93 PHE A C 1
ATOM 712 O O . PHE A 1 93 ? 4.656 9.247 -0.646 1.00 96.06 93 PHE A O 1
ATOM 719 N N . ARG A 1 94 ? 6.861 9.673 -0.753 1.00 96.69 94 ARG A N 1
ATOM 720 C CA . ARG A 1 94 ? 7.111 9.408 0.679 1.00 96.69 94 ARG A CA 1
ATOM 721 C C . ARG A 1 94 ? 6.331 10.352 1.589 1.00 96.69 94 ARG A C 1
ATOM 723 O O . ARG A 1 94 ? 5.873 9.948 2.658 1.00 96.69 94 ARG A O 1
ATOM 730 N N . LEU A 1 95 ? 6.167 11.615 1.192 1.00 96.88 95 LEU A N 1
ATOM 731 C CA . LEU A 1 95 ? 5.330 12.562 1.921 1.00 96.88 95 LEU A CA 1
ATOM 732 C C . LEU A 1 95 ? 3.882 12.071 1.986 1.00 96.88 95 LEU A C 1
ATOM 734 O O . LEU A 1 95 ? 3.324 12.066 3.079 1.00 96.88 95 LEU A O 1
ATOM 738 N N . GLY A 1 96 ? 3.324 11.586 0.875 1.00 96.19 96 GLY A N 1
ATOM 739 C CA . GLY A 1 96 ? 1.992 10.980 0.846 1.00 96.19 96 GLY A CA 1
ATOM 740 C C . GLY A 1 96 ? 1.841 9.816 1.831 1.00 96.19 96 GLY A C 1
ATOM 741 O O . GLY A 1 96 ? 0.894 9.803 2.618 1.00 96.19 96 GLY A O 1
ATOM 742 N N . LEU A 1 97 ? 2.810 8.891 1.864 1.00 96.69 97 LEU A N 1
ATOM 743 C CA . LEU A 1 97 ? 2.803 7.766 2.812 1.00 96.69 97 LEU A CA 1
ATOM 744 C C . LEU A 1 97 ? 2.817 8.241 4.274 1.00 96.69 97 LEU A C 1
ATOM 746 O O . LEU A 1 97 ? 2.026 7.770 5.092 1.00 96.69 97 LEU A O 1
ATOM 750 N N . ARG A 1 98 ? 3.674 9.217 4.605 1.00 97.06 98 ARG A N 1
ATOM 751 C CA . ARG A 1 98 ? 3.750 9.796 5.959 1.00 97.06 98 ARG A CA 1
ATOM 752 C C . ARG A 1 98 ? 2.479 10.544 6.345 1.00 97.06 98 ARG A C 1
ATOM 754 O O . ARG A 1 98 ? 2.070 10.491 7.503 1.00 97.06 98 ARG A O 1
ATOM 761 N N . THR A 1 99 ? 1.870 11.261 5.403 1.00 96.81 99 THR A N 1
ATOM 762 C CA . THR A 1 99 ? 0.613 11.979 5.635 1.00 96.81 99 THR A CA 1
ATOM 763 C C . THR A 1 99 ? -0.510 11.003 5.952 1.00 96.81 99 THR A C 1
ATOM 765 O O . THR A 1 99 ? -1.223 11.224 6.924 1.00 96.81 99 THR A O 1
ATOM 768 N N . LEU A 1 100 ? -0.623 9.902 5.206 1.00 96.62 100 LEU A N 1
ATOM 769 C CA . LEU A 1 100 ? -1.623 8.868 5.473 1.00 96.62 100 LEU A CA 1
ATOM 770 C C . LEU A 1 100 ? -1.462 8.261 6.876 1.00 96.62 100 LEU A C 1
ATOM 772 O O . LEU A 1 100 ? -2.439 8.148 7.616 1.00 96.62 100 LEU A O 1
ATOM 776 N N . ASP A 1 101 ? -0.230 7.927 7.265 1.00 97.06 101 ASP A N 1
ATOM 777 C CA . ASP A 1 101 ? 0.055 7.394 8.601 1.00 97.06 101 ASP A CA 1
ATOM 778 C C . ASP A 1 101 ? -0.235 8.421 9.710 1.00 97.06 101 ASP A C 1
ATOM 780 O O . ASP A 1 101 ? -0.850 8.106 10.729 1.00 97.06 101 ASP A O 1
ATOM 784 N N . THR A 1 102 ? 0.105 9.691 9.473 1.00 97.25 102 THR A N 1
ATOM 785 C CA . THR A 1 102 ? -0.203 10.791 10.399 1.00 97.25 102 THR A CA 1
ATOM 786 C C . THR A 1 102 ? -1.711 10.981 10.568 1.00 97.25 102 THR A C 1
ATOM 788 O O . THR A 1 102 ? -2.180 11.144 11.693 1.00 97.25 102 THR A O 1
ATOM 791 N N . GLU A 1 103 ? -2.488 10.932 9.485 1.00 97.06 103 GLU A N 1
ATOM 792 C CA . GLU A 1 103 ? -3.949 11.037 9.542 1.00 97.06 103 GLU A CA 1
ATOM 793 C C . GLU A 1 103 ? -4.573 9.878 10.332 1.00 97.06 103 GLU A C 1
ATOM 795 O O . GLU A 1 103 ? -5.498 10.103 11.117 1.00 97.06 103 GLU A O 1
ATOM 800 N N . ALA A 1 104 ? -4.036 8.660 10.207 1.00 97.62 104 ALA A N 1
ATOM 801 C CA . ALA A 1 104 ? -4.466 7.528 11.026 1.00 97.62 104 ALA A CA 1
ATOM 802 C C . ALA A 1 104 ? -4.242 7.791 12.521 1.00 97.62 104 ALA A C 1
ATOM 804 O O . ALA A 1 104 ? -5.170 7.658 13.327 1.00 97.62 104 ALA A O 1
ATOM 805 N N . VAL A 1 105 ? -3.051 8.275 12.888 1.00 97.62 105 VAL A N 1
ATOM 806 C CA . VAL A 1 105 ? -2.729 8.617 14.279 1.00 97.62 105 VAL A CA 1
ATOM 807 C C . VAL A 1 105 ? -3.623 9.746 14.793 1.00 97.62 105 VAL A C 1
ATOM 809 O O . VAL A 1 105 ? -4.146 9.658 15.902 1.00 97.62 105 VAL A O 1
ATOM 812 N N . VAL A 1 106 ? -3.850 10.794 13.999 1.00 97.62 106 VAL A N 1
ATOM 813 C CA . VAL A 1 106 ? -4.679 11.945 14.395 1.00 97.62 106 VAL A CA 1
ATOM 814 C C . VAL A 1 106 ? -6.136 11.543 14.624 1.00 97.62 106 VAL A C 1
ATOM 816 O O . VAL A 1 106 ? -6.756 12.012 15.580 1.00 97.62 106 VAL A O 1
ATOM 819 N N . ARG A 1 107 ? -6.697 10.683 13.769 1.00 96.69 107 ARG A N 1
ATOM 820 C CA . ARG A 1 107 ? -8.126 10.335 13.811 1.00 96.69 107 ARG A CA 1
ATOM 821 C C . ARG A 1 107 ? -8.442 9.158 14.724 1.00 96.69 107 ARG A C 1
ATOM 823 O O . ARG A 1 107 ? -9.513 9.135 15.330 1.00 96.69 107 ARG A O 1
ATOM 830 N N . PHE A 1 108 ? -7.536 8.189 14.819 1.00 96.81 108 PHE A N 1
ATOM 831 C CA . PHE A 1 108 ? -7.782 6.912 15.493 1.00 96.81 108 PHE A CA 1
ATOM 832 C C . PHE A 1 108 ? -6.795 6.609 16.625 1.00 96.81 108 PHE A C 1
ATOM 834 O O . PHE A 1 108 ? -7.048 5.702 17.417 1.00 96.81 108 PHE A O 1
ATOM 841 N N . GLY A 1 109 ? -5.710 7.379 16.750 1.00 96.88 109 GLY A N 1
ATOM 842 C CA . GLY A 1 109 ? -4.707 7.230 17.810 1.00 96.88 109 GLY A CA 1
ATOM 843 C C . GLY A 1 109 ? -3.674 6.127 17.570 1.00 96.88 109 GLY A C 1
ATOM 844 O O . GLY A 1 109 ? -2.878 5.858 18.467 1.00 96.88 109 GLY A O 1
ATOM 845 N N . ILE A 1 110 ? -3.687 5.492 16.397 1.00 97.00 110 ILE A N 1
ATOM 846 C CA . ILE A 1 110 ? -2.813 4.376 16.006 1.00 97.00 110 ILE A CA 1
ATOM 847 C C . ILE A 1 110 ? -2.364 4.549 14.550 1.00 97.00 110 ILE A C 1
ATOM 849 O O . ILE A 1 110 ? -3.045 5.233 13.786 1.00 97.00 110 ILE A O 1
ATOM 853 N N . GLY A 1 111 ? -1.223 3.963 14.176 1.00 97.00 111 GLY A N 1
ATOM 854 C CA . GLY A 1 111 ? -0.694 4.058 12.810 1.00 97.00 111 GLY A CA 1
ATOM 855 C C . GLY A 1 111 ? -1.624 3.424 11.773 1.00 97.00 111 GLY A C 1
ATOM 856 O O . GLY A 1 111 ? -2.499 2.618 12.105 1.00 97.00 111 GLY A O 1
ATOM 857 N N . PHE A 1 112 ? -1.439 3.762 10.497 1.00 97.62 112 PHE A N 1
ATOM 858 C CA . PHE A 1 112 ? -2.297 3.274 9.412 1.00 97.62 112 PHE A CA 1
ATOM 859 C C . PHE A 1 112 ? -2.255 1.745 9.300 1.00 97.62 112 PHE A C 1
ATOM 861 O O . PHE A 1 112 ? -3.296 1.091 9.233 1.00 97.62 112 PHE A O 1
ATOM 868 N N . THR A 1 113 ? -1.058 1.159 9.354 1.00 96.81 113 THR A N 1
ATOM 869 C CA . THR A 1 113 ? -0.861 -0.298 9.266 1.00 96.81 113 THR A CA 1
ATOM 870 C C . THR A 1 113 ? -1.449 -1.052 10.463 1.00 96.81 113 THR A C 1
ATOM 872 O O . THR A 1 113 ? -1.879 -2.194 10.318 1.00 96.81 113 THR A O 1
ATOM 875 N N . GLU A 1 114 ? -1.517 -0.403 11.629 1.00 96.75 114 GLU A N 1
ATOM 876 C CA . GLU A 1 114 ? -2.082 -0.948 12.871 1.00 96.75 114 GLU A CA 1
ATOM 877 C C . GLU A 1 114 ? -3.594 -0.693 13.012 1.00 96.75 114 GLU A C 1
ATOM 879 O O . GLU A 1 114 ? -4.239 -1.260 13.897 1.00 96.75 114 GLU A O 1
ATOM 884 N N . SER A 1 115 ? -4.167 0.158 12.155 1.00 96.94 115 SER A N 1
ATOM 885 C CA . SER A 1 115 ? -5.590 0.504 12.167 1.00 96.94 115 SER A CA 1
ATOM 886 C C . SER A 1 115 ? -6.474 -0.662 11.715 1.00 96.94 115 SER A C 1
ATOM 888 O O . SER A 1 115 ? -6.036 -1.572 11.013 1.00 96.94 115 SER A O 1
ATOM 890 N N . SER A 1 116 ? -7.753 -0.650 12.102 1.00 97.31 116 SER A N 1
ATOM 891 C CA . SER A 1 116 ? -8.706 -1.654 11.613 1.00 97.31 116 SER A CA 1
ATOM 892 C C . SER A 1 116 ? -8.949 -1.509 10.105 1.00 97.31 116 SER A C 1
ATOM 894 O O . SER A 1 116 ? -8.797 -0.422 9.549 1.00 97.31 116 SER A O 1
ATOM 896 N N . ALA A 1 117 ? -9.398 -2.580 9.441 1.00 95.69 117 ALA A N 1
ATOM 897 C CA . ALA A 1 117 ? -9.706 -2.540 8.007 1.00 95.69 117 ALA A CA 1
ATOM 898 C C . ALA A 1 117 ? -10.702 -1.416 7.655 1.00 95.69 117 ALA A C 1
ATOM 900 O O . ALA A 1 117 ? -10.493 -0.683 6.693 1.00 95.69 117 ALA A O 1
ATOM 901 N N . ASP A 1 118 ? -11.739 -1.214 8.474 1.00 96.56 118 ASP A N 1
ATOM 902 C CA . ASP A 1 118 ? -12.711 -0.133 8.273 1.00 96.56 118 ASP A CA 1
ATOM 903 C C . ASP A 1 118 ? -12.060 1.259 8.380 1.00 96.56 118 ASP A C 1
ATOM 905 O O . ASP A 1 118 ? -12.353 2.145 7.580 1.00 96.56 118 ASP A O 1
ATOM 909 N N . GLN A 1 119 ? -11.146 1.455 9.339 1.00 97.06 119 GLN A N 1
ATOM 910 C CA . GLN A 1 119 ? -10.402 2.709 9.507 1.00 97.06 119 GLN A CA 1
ATOM 911 C C . GLN A 1 119 ? -9.463 2.974 8.324 1.00 97.06 119 GLN A C 1
ATOM 913 O O . GLN A 1 119 ? -9.405 4.099 7.826 1.00 97.06 119 GLN A O 1
ATOM 918 N N . GLN A 1 120 ? -8.773 1.938 7.843 1.00 97.38 120 GLN A N 1
ATOM 919 C CA . GLN A 1 120 ? -7.908 2.022 6.667 1.00 97.38 120 GLN A CA 1
ATOM 920 C C . GLN A 1 120 ? -8.713 2.379 5.411 1.00 97.38 120 GLN A C 1
ATOM 922 O O . GLN A 1 120 ? -8.326 3.280 4.669 1.00 97.38 120 GLN A O 1
ATOM 927 N N . HIS A 1 121 ? -9.867 1.736 5.202 1.00 96.31 121 HIS A N 1
ATOM 928 C CA . HIS A 1 121 ? -10.760 2.029 4.080 1.00 96.31 121 HIS A CA 1
ATOM 929 C C . HIS A 1 121 ? -11.269 3.473 4.091 1.00 96.31 121 HIS A C 1
ATOM 931 O O . HIS A 1 121 ? -11.290 4.105 3.035 1.00 96.31 121 HIS A O 1
ATOM 937 N N . ILE A 1 122 ? -11.644 4.007 5.261 1.00 96.31 122 ILE A N 1
ATOM 938 C CA . ILE A 1 122 ? -12.062 5.412 5.398 1.00 96.31 122 ILE A CA 1
ATOM 939 C C . ILE A 1 122 ? -10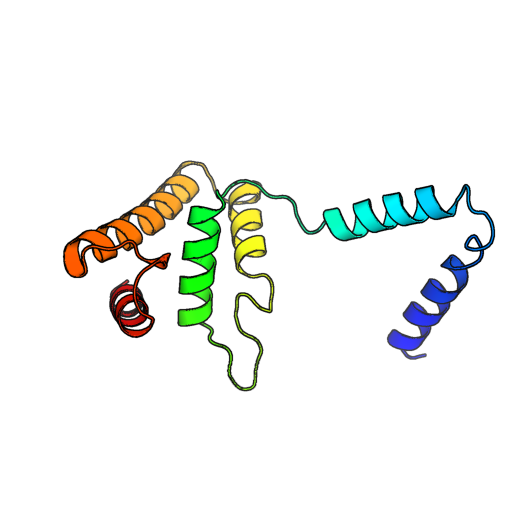.946 6.340 4.916 1.00 96.31 122 ILE A C 1
ATOM 941 O O . ILE A 1 122 ? -11.183 7.163 4.036 1.00 96.31 122 ILE A O 1
ATOM 945 N N . LEU A 1 123 ? -9.726 6.168 5.431 1.00 95.81 123 LEU A N 1
ATOM 946 C CA . LEU A 1 123 ? -8.593 7.026 5.079 1.00 95.81 123 LEU A CA 1
ATOM 947 C C . LEU A 1 123 ? -8.248 6.959 3.589 1.00 95.81 123 LEU A C 1
ATOM 949 O O . LEU A 1 123 ? -8.067 7.997 2.964 1.00 95.81 123 LEU A O 1
ATOM 953 N N . VAL A 1 124 ? -8.198 5.758 3.004 1.00 95.31 124 VAL A N 1
ATOM 954 C CA . VAL A 1 124 ? -7.860 5.589 1.580 1.00 95.31 124 VAL A CA 1
ATOM 955 C C . VAL A 1 124 ? -8.953 6.137 0.660 1.00 95.31 124 VAL A C 1
ATOM 957 O O . VAL A 1 124 ? -8.645 6.631 -0.419 1.00 95.31 124 VAL A O 1
ATOM 960 N N . SER A 1 125 ? -10.223 6.097 1.072 1.00 92.94 125 SER A N 1
ATOM 961 C CA . SER A 1 125 ? -11.329 6.660 0.283 1.00 92.94 125 SER A CA 1
ATOM 962 C C . SER A 1 125 ? -11.350 8.193 0.226 1.00 92.94 125 SER A C 1
ATOM 964 O O . SER A 1 125 ? -12.084 8.761 -0.581 1.00 92.94 125 SER A O 1
ATOM 966 N N . GLU A 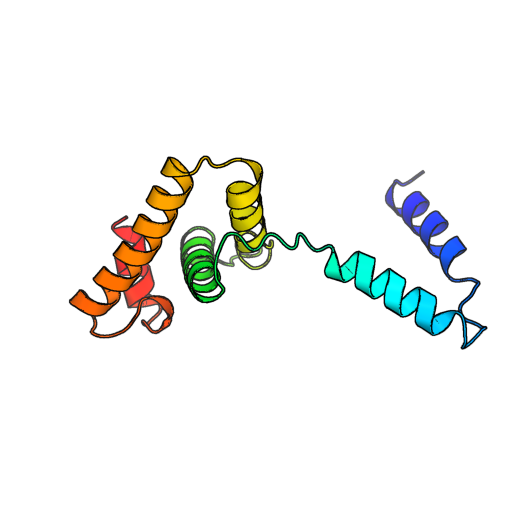1 126 ? -10.566 8.848 1.084 1.00 88.94 126 GLU A N 1
ATOM 967 C CA . GLU A 1 126 ? -10.464 10.306 1.193 1.00 88.94 126 GLU A CA 1
ATOM 968 C C . GLU A 1 126 ? -9.173 10.882 0.578 1.00 88.94 126 GLU A C 1
ATOM 970 O O . GLU A 1 126 ? -8.974 12.098 0.642 1.00 88.94 126 GLU A O 1
ATOM 975 N N . LEU A 1 127 ? -8.312 10.029 0.001 1.00 81.06 127 LEU A N 1
ATOM 976 C CA . LEU A 1 127 ? -7.131 10.428 -0.780 1.00 81.06 127 LEU A CA 1
ATOM 977 C C . LEU A 1 127 ? -7.528 11.063 -2.122 1.00 81.06 127 LEU A C 1
ATOM 979 O O . LEU A 1 127 ? -6.872 12.060 -2.501 1.00 81.06 127 LEU A O 1
#

Sequence (127 aa):
MDRRTAIRTLASVSVLPVLDPERATELLDARRVIVADKHASTSLSQPELDIVGLVADIILPRTDSPSATDLDVPAFIDLIMSEWMDDKDSEDFRLGLRTLDTEAVVRFGIGFTESSADQQHILVSEL

pLDDT: mean 84.15, std 16.51, range [48.47, 97.69]

Secondary structure (DSSP, 8-state):
--HHHHHHHHHHHTTTTTT-HHHHHHHHHHHHHHHH-S----SS-HHHHHHHHHHHHHHS--SSS--TGGGTHHHHHHHHHHHT--HHHHHHHHHHHHHHHHHHHHHHSS-TTTS-HHHHHHHHHT-

Radius of gyration: 20.62 Å; chains: 1; bounding box: 42×52×49 Å

Foldseek 3Di:
DDPVVVVVVVVVVPCVVVPDPVCVVVVVVVVCVVVVPPQPQPLDDPVLLLLVQLLQCLVAPDDVDHGCVSVVVSSVVSNCLVPPDDPVVSVVSVVVSVVLQVVCCVPPVHGLSPDDNVSVNVSSVVD